Protein AF-A0A0V8SBS1-F1 (afdb_monomer)

Solvent-accessible surface area (backbone atoms only — not comparable to full-atom values): 10154 Å² total; per-residue (Å²): 137,90,84,82,87,83,90,79,90,73,89,77,76,83,77,74,80,78,79,75,78,77,79,71,81,76,73,74,79,72,76,68,67,40,78,72,64,82,72,76,63,59,92,88,52,49,71,39,35,42,51,48,38,52,44,48,48,69,44,42,64,61,47,49,54,50,14,52,51,29,54,75,53,73,72,48,82,51,66,68,55,35,53,49,51,39,52,52,46,52,53,44,50,55,49,57,73,70,51,73,55,50,87,82,28,34,67,33,44,55,48,27,53,52,26,49,52,53,35,39,52,51,42,48,51,31,58,78,32,88,66,40,56,80,75,35,50,73,57,52,52,49,36,50,50,45,30,55,52,27,47,51,47,28,31,53,5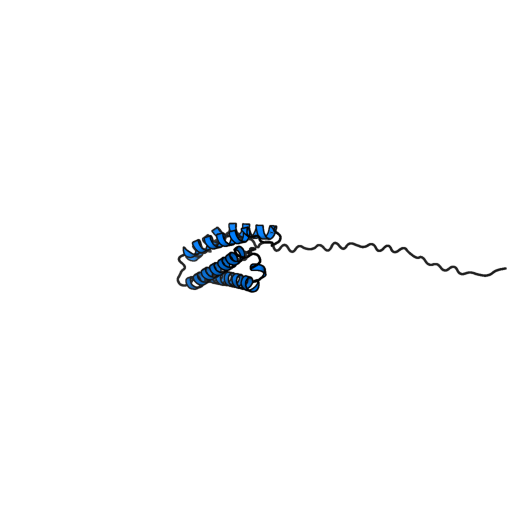5,45,75,43,78,85,81,73,56,54,72,59,74,133

Structure (mmCIF, N/CA/C/O backbone):
data_AF-A0A0V8SBS1-F1
#
_entry.id   AF-A0A0V8SBS1-F1
#
loop_
_atom_site.group_PDB
_atom_site.id
_atom_site.type_symbol
_atom_site.label_atom_id
_atom_site.label_alt_id
_atom_site.label_comp_id
_atom_site.label_asym_id
_atom_site.label_entity_id
_atom_site.label_seq_id
_atom_site.pdbx_PDB_ins_code
_atom_site.Cartn_x
_atom_site.Cartn_y
_atom_site.Cartn_z
_atom_site.occupancy
_atom_site.B_iso_or_equiv
_atom_site.auth_seq_id
_atom_site.auth_comp_id
_atom_site.auth_asym_id
_atom_site.auth_atom_id
_atom_site.pdbx_PDB_model_num
ATOM 1 N N . MET A 1 1 ? 100.471 -29.210 -13.373 1.00 37.72 1 MET A N 1
ATOM 2 C CA . MET A 1 1 ? 100.630 -27.954 -12.610 1.00 37.72 1 MET A CA 1
ATOM 3 C C . MET A 1 1 ? 99.268 -27.539 -12.096 1.00 37.72 1 MET A C 1
ATOM 5 O O . MET A 1 1 ? 98.301 -27.616 -12.837 1.00 37.72 1 MET A O 1
ATOM 9 N N . ILE A 1 2 ? 99.216 -27.239 -10.805 1.00 37.72 2 ILE A N 1
ATOM 10 C CA . ILE A 1 2 ? 98.030 -27.064 -9.963 1.00 37.72 2 ILE A CA 1
ATOM 11 C C . ILE A 1 2 ? 97.522 -25.618 -10.070 1.00 37.72 2 ILE A C 1
ATOM 13 O O . ILE A 1 2 ? 98.336 -24.706 -9.976 1.00 37.72 2 ILE A O 1
ATOM 17 N N . ALA A 1 3 ? 96.204 -25.426 -10.189 1.00 35.72 3 ALA A N 1
ATOM 18 C CA . ALA A 1 3 ? 95.463 -24.249 -9.705 1.00 35.72 3 ALA A CA 1
ATOM 19 C C . ALA A 1 3 ? 93.958 -24.606 -9.702 1.00 35.72 3 ALA A C 1
ATOM 21 O O . ALA A 1 3 ? 93.386 -24.841 -10.758 1.00 35.72 3 ALA A O 1
ATOM 22 N N . LEU A 1 4 ? 93.378 -25.021 -8.573 1.00 31.11 4 LEU A N 1
ATOM 23 C CA . LEU A 1 4 ? 92.813 -24.225 -7.468 1.00 31.11 4 LEU A CA 1
ATOM 24 C C . LEU A 1 4 ? 91.327 -23.853 -7.694 1.00 31.11 4 LEU A C 1
ATOM 26 O O . LEU A 1 4 ? 91.007 -22.913 -8.405 1.00 31.11 4 LEU A O 1
ATOM 30 N N . VAL A 1 5 ? 90.466 -24.666 -7.061 1.00 37.88 5 VAL A N 1
ATOM 31 C CA . VAL A 1 5 ? 89.279 -24.348 -6.234 1.00 37.88 5 VAL A CA 1
ATOM 32 C C . VAL A 1 5 ? 88.484 -23.077 -6.563 1.00 37.88 5 VAL A C 1
ATOM 34 O O . VAL A 1 5 ? 89.014 -21.997 -6.368 1.00 37.88 5 VAL A O 1
ATOM 37 N N . VAL A 1 6 ? 87.176 -23.222 -6.838 1.00 35.47 6 VAL A N 1
ATOM 38 C CA . VAL A 1 6 ? 86.075 -22.708 -5.984 1.00 35.47 6 VAL A CA 1
ATOM 39 C C . VAL A 1 6 ? 84.823 -23.566 -6.217 1.00 35.47 6 VAL A C 1
ATOM 41 O O . VAL A 1 6 ? 84.212 -23.535 -7.280 1.00 35.47 6 VAL A O 1
ATOM 44 N N . VAL A 1 7 ? 84.439 -24.328 -5.191 1.00 41.72 7 VAL A N 1
ATOM 45 C CA . VAL A 1 7 ? 83.089 -24.876 -5.026 1.00 41.72 7 VAL A CA 1
ATOM 46 C C . VAL A 1 7 ? 82.241 -23.751 -4.443 1.00 41.72 7 VAL A C 1
ATOM 48 O O . VAL A 1 7 ? 82.504 -23.315 -3.324 1.00 41.72 7 VAL A O 1
ATOM 51 N N . LEU A 1 8 ? 81.243 -23.274 -5.189 1.00 39.38 8 LEU A N 1
ATOM 52 C CA . LEU A 1 8 ? 80.179 -22.441 -4.636 1.00 39.38 8 LEU A CA 1
ATOM 53 C C . LEU A 1 8 ? 78.847 -23.167 -4.810 1.00 39.38 8 LEU A C 1
ATOM 55 O O . LEU A 1 8 ? 78.300 -23.282 -5.905 1.00 39.38 8 LEU A O 1
ATOM 59 N N . SER A 1 9 ? 78.363 -23.688 -3.692 1.00 45.28 9 SER A N 1
ATOM 60 C CA . SER A 1 9 ? 77.034 -24.245 -3.517 1.00 45.28 9 SER A CA 1
ATOM 61 C C . SER A 1 9 ? 75.990 -23.150 -3.714 1.00 45.28 9 SER A C 1
ATOM 63 O O . SER A 1 9 ? 75.941 -22.204 -2.931 1.00 45.28 9 SER A O 1
ATOM 65 N N . VAL A 1 10 ? 75.109 -23.302 -4.700 1.00 42.62 10 VAL A N 1
ATOM 66 C CA . VAL A 1 10 ? 73.817 -22.610 -4.699 1.00 42.62 10 VAL A CA 1
ATOM 67 C C . VAL A 1 10 ? 72.737 -23.658 -4.918 1.00 42.62 10 VAL A C 1
ATOM 69 O O . VAL A 1 10 ? 72.428 -24.052 -6.040 1.00 42.62 10 VAL A O 1
ATOM 72 N N . LEU A 1 11 ? 72.189 -24.136 -3.798 1.00 45.91 11 LEU A N 1
ATOM 73 C CA . LEU A 1 11 ? 70.871 -24.757 -3.743 1.00 45.91 11 LEU A CA 1
ATOM 74 C C . LEU A 1 11 ? 69.849 -23.714 -4.225 1.00 45.91 11 LEU A C 1
ATOM 76 O O . LEU A 1 11 ? 69.362 -22.897 -3.449 1.00 45.91 11 LEU A O 1
ATOM 80 N N . GLY A 1 12 ? 69.545 -23.723 -5.518 1.00 39.56 12 GLY A N 1
ATOM 81 C CA . GLY A 1 12 ? 68.409 -23.007 -6.088 1.00 39.56 12 GLY A CA 1
ATOM 82 C C . GLY A 1 12 ? 67.173 -23.891 -6.012 1.00 39.56 12 GLY A C 1
ATOM 83 O O . GLY A 1 12 ? 66.823 -24.548 -6.988 1.00 39.56 12 GLY A O 1
ATOM 84 N N . ALA A 1 13 ? 66.551 -23.961 -4.834 1.00 47.62 13 ALA A N 1
ATOM 85 C CA . ALA A 1 13 ? 65.261 -24.612 -4.661 1.00 47.62 13 ALA A CA 1
ATOM 86 C C . ALA A 1 13 ? 64.226 -23.935 -5.577 1.00 47.62 13 ALA A C 1
ATOM 88 O O . ALA A 1 13 ? 63.947 -22.744 -5.444 1.00 47.62 13 ALA A O 1
ATOM 89 N N . LEU A 1 14 ? 63.670 -24.706 -6.513 1.00 44.53 14 LEU A N 1
ATOM 90 C CA . LEU A 1 14 ? 62.501 -24.348 -7.311 1.00 44.53 14 LEU A CA 1
ATOM 91 C C . LEU A 1 14 ? 61.304 -24.156 -6.369 1.00 44.53 14 LEU A C 1
ATOM 93 O O . LEU A 1 14 ? 60.566 -25.095 -6.079 1.00 44.53 14 LEU A O 1
ATOM 97 N N . ALA A 1 15 ? 61.126 -22.940 -5.859 1.00 46.47 15 ALA A N 1
ATOM 98 C CA . ALA A 1 15 ? 59.914 -22.539 -5.164 1.00 46.47 15 ALA A CA 1
ATOM 99 C C . ALA A 1 15 ? 58.814 -22.324 -6.212 1.00 46.47 15 ALA A C 1
ATOM 101 O O . ALA A 1 15 ? 58.676 -21.247 -6.787 1.00 46.47 15 ALA A O 1
ATOM 102 N N . VAL A 1 16 ? 58.059 -23.384 -6.495 1.00 49.47 16 VAL A N 1
ATOM 103 C CA . VAL A 1 16 ? 56.781 -23.298 -7.206 1.00 49.47 16 VAL A CA 1
ATOM 104 C C . VAL A 1 16 ? 55.829 -22.495 -6.312 1.00 49.47 16 VAL A C 1
ATOM 106 O O . VAL A 1 16 ? 55.559 -22.941 -5.194 1.00 49.47 16 VAL A O 1
ATOM 109 N N . PRO A 1 17 ? 55.314 -21.326 -6.733 1.00 41.91 17 PRO A N 1
ATOM 110 C CA . PRO A 1 17 ? 54.275 -20.660 -5.970 1.00 41.91 17 PRO A CA 1
ATOM 111 C C . PRO A 1 17 ? 53.003 -21.504 -6.082 1.00 41.91 17 PRO A C 1
ATOM 113 O O . PRO A 1 17 ? 52.333 -21.529 -7.113 1.00 41.91 17 PRO A O 1
ATOM 116 N N . VAL A 1 18 ? 52.685 -22.231 -5.011 1.00 47.28 18 VAL A N 1
ATOM 117 C CA . VAL A 1 18 ? 51.357 -22.803 -4.801 1.00 47.28 18 VAL A CA 1
ATOM 118 C C . VAL A 1 18 ? 50.412 -21.617 -4.657 1.00 47.28 18 VAL A C 1
ATOM 120 O O . VAL A 1 18 ? 50.358 -20.973 -3.610 1.00 47.28 18 VAL A O 1
ATOM 123 N N . VAL A 1 19 ? 49.698 -21.290 -5.733 1.00 45.44 19 VAL A N 1
ATOM 124 C CA . VAL A 1 19 ? 48.565 -20.369 -5.683 1.00 45.44 19 VAL A CA 1
ATOM 125 C C . VAL A 1 19 ? 47.477 -21.085 -4.890 1.00 45.44 19 VAL A C 1
ATOM 127 O O . VAL A 1 19 ? 46.674 -21.837 -5.439 1.00 45.44 19 VAL A O 1
ATOM 130 N N . LEU A 1 20 ? 47.491 -20.908 -3.568 1.00 45.12 20 LEU A N 1
ATOM 131 C CA . LEU A 1 20 ? 46.334 -21.199 -2.737 1.00 45.12 20 LEU A CA 1
ATOM 132 C C . LEU A 1 20 ? 45.225 -20.261 -3.211 1.00 45.12 20 LEU A C 1
ATOM 134 O O . LEU A 1 20 ? 45.202 -19.079 -2.872 1.00 45.12 20 LEU A O 1
ATOM 138 N N . ALA A 1 21 ? 44.325 -20.792 -4.035 1.00 44.00 21 ALA A N 1
ATOM 139 C CA . ALA A 1 21 ? 43.029 -20.190 -4.267 1.00 44.00 21 ALA A CA 1
ATOM 140 C C . ALA A 1 21 ? 42.314 -20.161 -2.913 1.00 44.00 21 ALA A C 1
ATOM 142 O O . ALA A 1 21 ? 41.729 -21.149 -2.472 1.00 44.00 21 ALA A O 1
ATOM 143 N N . VAL A 1 22 ? 42.431 -19.035 -2.212 1.00 44.84 22 VAL A N 1
ATOM 144 C CA . VAL A 1 22 ? 41.593 -18.738 -1.058 1.00 44.84 22 VAL A CA 1
ATOM 145 C C . VAL A 1 22 ? 40.192 -18.557 -1.623 1.00 44.84 22 VAL A C 1
ATOM 147 O O . VAL A 1 22 ? 39.837 -17.492 -2.121 1.00 44.84 22 VAL A O 1
ATOM 150 N N . ALA A 1 23 ? 39.415 -19.637 -1.612 1.00 42.72 23 ALA A N 1
ATOM 151 C CA . ALA A 1 23 ? 37.979 -19.568 -1.785 1.00 42.72 23 ALA A CA 1
ATOM 152 C C . ALA A 1 23 ? 37.438 -18.802 -0.576 1.00 42.72 23 ALA A C 1
ATOM 154 O O . ALA A 1 23 ? 37.201 -19.375 0.486 1.00 42.72 23 ALA A O 1
ATOM 155 N N . ILE A 1 24 ? 37.331 -17.482 -0.711 1.00 44.34 24 ILE A N 1
ATOM 156 C CA . ILE A 1 24 ? 36.589 -16.663 0.238 1.00 44.34 24 ILE A CA 1
ATOM 157 C C . ILE A 1 24 ? 35.140 -17.141 0.111 1.00 44.34 24 ILE A C 1
ATOM 159 O O . ILE A 1 24 ? 34.582 -17.033 -0.986 1.00 44.34 24 ILE A O 1
ATOM 163 N N . PRO A 1 25 ? 34.520 -17.699 1.166 1.00 43.72 25 PRO A N 1
ATOM 164 C CA . PRO A 1 25 ? 33.090 -17.916 1.138 1.00 43.72 25 PRO A CA 1
ATOM 165 C C . PRO A 1 25 ? 32.458 -16.534 1.010 1.00 43.72 25 PRO A C 1
ATOM 167 O O . PRO A 1 25 ? 32.462 -15.739 1.949 1.00 43.72 25 PRO A O 1
ATOM 170 N N . VAL A 1 26 ? 31.953 -16.226 -0.183 1.00 44.44 26 VAL A N 1
ATOM 171 C CA . VAL A 1 26 ? 30.972 -15.164 -0.341 1.00 44.44 26 VAL A CA 1
ATOM 172 C C . VAL 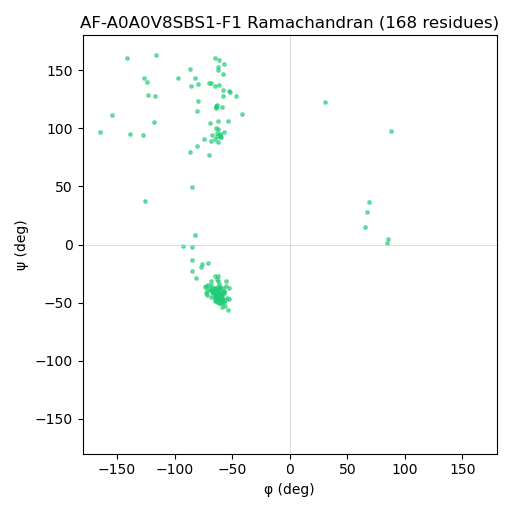A 1 26 ? 29.774 -15.651 0.454 1.00 44.44 26 VAL A C 1
ATOM 174 O O . VAL A 1 26 ? 28.995 -16.482 -0.010 1.00 44.44 26 VAL A O 1
ATOM 177 N N . VAL A 1 27 ? 29.673 -15.195 1.701 1.00 44.12 27 VAL A N 1
ATOM 178 C CA . VAL A 1 27 ? 28.415 -15.232 2.429 1.00 44.12 27 VAL A CA 1
ATOM 179 C C . VAL A 1 27 ? 27.504 -14.317 1.628 1.00 44.12 27 VAL A C 1
ATOM 181 O O . VAL A 1 27 ? 27.542 -13.096 1.770 1.00 44.12 27 VAL A O 1
ATOM 184 N N . LEU A 1 28 ? 26.747 -14.914 0.707 1.00 41.50 28 LEU A N 1
ATOM 185 C CA . LEU A 1 28 ? 25.532 -14.315 0.192 1.00 41.50 28 LEU A CA 1
ATOM 186 C C . LEU A 1 28 ? 24.686 -14.088 1.434 1.00 41.50 28 LEU A C 1
ATOM 188 O O . LEU A 1 28 ? 24.095 -15.023 1.974 1.00 41.50 28 LEU A O 1
ATOM 192 N N . ASN A 1 29 ? 24.733 -12.866 1.953 1.00 36.69 29 ASN A N 1
ATOM 193 C CA . ASN A 1 29 ? 23.861 -12.432 3.020 1.00 36.69 29 ASN A CA 1
ATOM 194 C C . ASN A 1 29 ? 22.475 -12.333 2.381 1.00 36.69 29 ASN A C 1
ATOM 196 O O . ASN A 1 29 ? 22.052 -11.260 1.963 1.00 36.69 29 ASN A O 1
ATOM 200 N N . GLN A 1 30 ? 21.839 -13.492 2.190 1.00 41.50 30 GLN A N 1
ATOM 201 C CA . GLN A 1 30 ? 20.444 -13.610 1.815 1.00 41.50 30 GLN A CA 1
ATOM 202 C C . GLN A 1 30 ? 19.680 -12.944 2.947 1.00 41.50 30 GLN A C 1
ATOM 204 O O . GLN A 1 30 ? 19.457 -13.538 4.004 1.00 41.50 30 GLN A O 1
ATOM 209 N N . THR A 1 31 ? 19.349 -11.671 2.769 1.00 39.97 31 THR A N 1
ATOM 210 C CA . THR A 1 31 ? 18.298 -11.034 3.544 1.00 39.97 31 THR A CA 1
ATOM 211 C C . THR A 1 31 ? 17.039 -11.818 3.228 1.00 39.97 31 THR A C 1
ATOM 213 O O . THR A 1 31 ? 16.397 -11.555 2.219 1.00 39.97 31 THR A O 1
ATOM 216 N N . ARG A 1 32 ? 16.740 -12.837 4.045 1.00 43.06 32 ARG A N 1
ATOM 217 C CA . ARG A 1 32 ? 15.427 -13.478 4.048 1.00 43.06 32 ARG A CA 1
ATOM 218 C C . ARG A 1 32 ? 14.396 -12.360 4.065 1.00 43.06 32 ARG A C 1
ATOM 220 O O . ARG A 1 32 ? 14.469 -11.491 4.936 1.00 43.06 32 ARG A O 1
ATOM 227 N N . THR A 1 33 ? 13.458 -12.414 3.135 1.00 48.12 33 THR A N 1
ATOM 228 C CA . THR A 1 33 ? 12.140 -11.797 3.257 1.00 48.12 33 THR A CA 1
ATOM 229 C C . THR A 1 33 ? 11.660 -12.047 4.691 1.00 48.12 33 THR A C 1
ATOM 231 O O . THR A 1 33 ? 11.520 -13.196 5.116 1.00 48.12 33 THR A O 1
ATOM 234 N N . GLU A 1 34 ? 11.561 -10.983 5.496 1.00 60.34 34 GLU A N 1
ATOM 235 C CA . GLU A 1 34 ? 11.055 -11.079 6.869 1.00 60.34 34 GLU A CA 1
ATOM 236 C C . GLU A 1 34 ? 9.637 -11.663 6.799 1.00 60.34 34 GLU A C 1
ATOM 238 O O . GLU A 1 34 ? 8.854 -11.249 5.947 1.00 60.34 34 GLU A O 1
ATOM 243 N N . ASP A 1 35 ? 9.335 -12.653 7.645 1.00 67.62 35 ASP A N 1
ATOM 244 C CA . ASP A 1 35 ? 8.127 -13.482 7.551 1.00 67.62 35 ASP A CA 1
ATOM 245 C C . ASP A 1 35 ? 6.850 -12.622 7.504 1.00 67.62 35 ASP A C 1
ATOM 247 O O . ASP A 1 35 ? 6.430 -12.033 8.502 1.00 67.62 35 ASP A O 1
ATOM 251 N N . CYS A 1 36 ? 6.242 -12.533 6.320 1.00 86.81 36 CYS A N 1
ATOM 252 C CA . CYS A 1 36 ? 4.986 -11.827 6.070 1.00 86.81 36 CYS A CA 1
ATOM 253 C C . CYS A 1 36 ? 3.789 -12.730 6.391 1.00 86.81 36 CYS A C 1
ATOM 255 O O . CYS A 1 36 ? 2.879 -12.909 5.576 1.00 86.81 36 CYS A O 1
ATOM 257 N N . SER A 1 37 ? 3.824 -13.337 7.575 1.00 85.44 37 SER A N 1
ATOM 258 C CA . SER A 1 37 ? 2.757 -14.190 8.081 1.00 85.44 37 SER A CA 1
ATOM 259 C C . SER A 1 37 ? 1.452 -13.401 8.259 1.00 85.44 37 SER A C 1
ATOM 261 O O . SER A 1 37 ? 1.497 -12.200 8.539 1.00 85.44 37 SER A O 1
ATOM 263 N N . PRO A 1 38 ? 0.282 -14.057 8.124 1.00 88.56 38 PRO A N 1
ATOM 264 C CA . PRO A 1 38 ? -1.002 -13.423 8.397 1.00 88.56 38 PRO A CA 1
ATOM 265 C C . PRO A 1 38 ? -1.031 -12.779 9.787 1.00 88.56 38 PRO A C 1
ATOM 267 O O . PRO A 1 38 ? -0.662 -13.401 10.785 1.00 88.56 38 PRO A O 1
ATOM 270 N N . GLU A 1 39 ? -1.487 -11.534 9.846 1.00 91.56 39 GLU A N 1
ATOM 271 C CA . GLU A 1 39 ? -1.599 -10.769 11.082 1.00 91.56 39 GLU A CA 1
ATOM 272 C C . GLU A 1 39 ? -2.945 -11.051 11.766 1.00 91.56 39 GLU A C 1
ATOM 274 O O . GLU A 1 39 ? -3.949 -11.335 11.114 1.00 91.56 39 GLU A O 1
ATOM 279 N N . VAL A 1 40 ? -2.995 -10.945 13.093 1.00 92.50 40 VAL A N 1
ATOM 280 C CA . VAL A 1 40 ? -4.247 -11.024 13.858 1.00 92.50 40 VAL A CA 1
ATOM 281 C C . VAL A 1 40 ? -4.382 -9.747 14.670 1.00 92.50 40 VAL A C 1
ATOM 283 O O . VAL A 1 40 ? -3.451 -9.364 15.378 1.00 92.50 40 VAL A O 1
ATOM 286 N N . ALA A 1 41 ? -5.533 -9.080 14.568 1.00 92.25 41 ALA A N 1
ATOM 287 C CA . ALA A 1 41 ? -5.802 -7.895 15.371 1.00 92.25 41 ALA A CA 1
ATOM 288 C C . ALA A 1 41 ? -5.778 -8.261 16.872 1.00 92.25 41 ALA A C 1
ATOM 290 O O . ALA A 1 41 ? -6.323 -9.304 17.253 1.00 92.25 41 ALA A O 1
ATOM 291 N N . PRO A 1 42 ? -5.157 -7.439 17.737 1.00 92.06 42 PRO A N 1
ATOM 292 C CA . PRO A 1 42 ? -5.050 -7.746 19.157 1.00 92.06 42 PRO A CA 1
ATOM 293 C C . PRO A 1 42 ? -6.433 -7.820 19.817 1.00 92.06 42 PRO A C 1
ATOM 295 O O . PRO A 1 42 ? -7.395 -7.181 19.387 1.00 92.06 42 PRO A O 1
ATOM 298 N N . ALA A 1 43 ? -6.542 -8.597 20.896 1.00 92.69 43 ALA A N 1
ATOM 299 C CA . ALA A 1 43 ? -7.788 -8.695 21.647 1.00 92.69 43 ALA A CA 1
ATOM 300 C C . ALA A 1 43 ? -8.225 -7.307 22.150 1.00 92.69 43 ALA A C 1
ATOM 302 O O . ALA A 1 43 ? -7.448 -6.596 22.784 1.00 92.69 43 ALA A O 1
ATOM 303 N N . GLY A 1 44 ? -9.476 -6.931 21.871 1.00 92.88 44 GLY A N 1
ATOM 304 C CA . GLY A 1 44 ? -10.007 -5.607 22.207 1.00 92.88 44 GLY A CA 1
ATOM 305 C C . GLY A 1 44 ? -9.714 -4.512 21.175 1.00 92.88 44 GLY A C 1
ATOM 306 O O . GLY A 1 44 ? -10.077 -3.363 21.422 1.00 92.88 4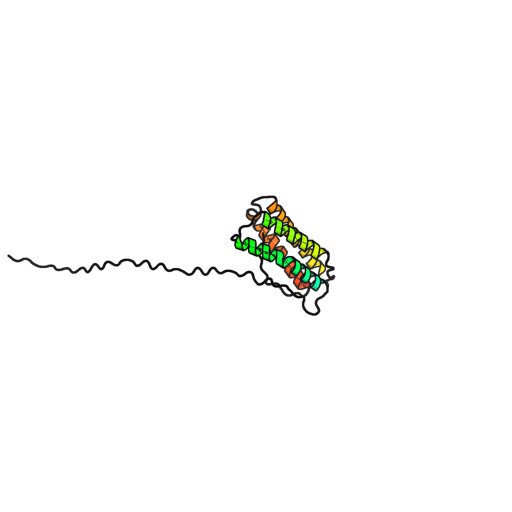4 GLY A O 1
ATOM 307 N N . ALA A 1 45 ? -9.103 -4.840 20.030 1.00 96.19 45 ALA A N 1
ATOM 308 C CA . ALA A 1 45 ? -8.980 -3.917 18.906 1.00 96.19 45 ALA A CA 1
ATOM 309 C C . ALA A 1 45 ? -10.354 -3.422 18.421 1.00 96.19 45 ALA A C 1
ATOM 311 O O . ALA A 1 45 ? -11.350 -4.152 18.452 1.00 96.19 45 ALA A O 1
ATOM 312 N N . GLY A 1 46 ? -10.392 -2.173 17.952 1.00 97.31 46 GLY A N 1
ATOM 313 C CA . GLY A 1 46 ? -11.582 -1.589 17.339 1.00 97.31 46 GLY A CA 1
ATOM 314 C C . GLY A 1 46 ? -11.971 -2.287 16.026 1.00 97.31 46 GLY A C 1
ATOM 315 O O . GLY A 1 46 ? -11.138 -2.949 15.401 1.00 97.31 46 GLY A O 1
ATOM 316 N N . PRO A 1 47 ? -13.228 -2.137 15.573 1.00 98.06 47 PRO A N 1
ATOM 317 C CA . PRO A 1 47 ? -13.694 -2.750 14.328 1.00 98.06 47 PRO A CA 1
ATOM 318 C C . PRO A 1 47 ? -12.937 -2.249 13.085 1.00 98.06 47 PRO A C 1
ATOM 320 O O . PRO A 1 47 ? -12.741 -3.016 12.146 1.00 98.06 47 PRO A O 1
ATOM 323 N N . ASP A 1 48 ? -12.467 -0.999 13.085 1.00 98.25 48 ASP A N 1
ATOM 324 C CA . ASP A 1 48 ? -11.637 -0.426 12.020 1.00 98.25 48 ASP A CA 1
ATOM 325 C C . ASP A 1 48 ? -10.237 -1.054 11.970 1.00 98.25 48 ASP A C 1
ATOM 327 O O . ASP A 1 48 ? -9.730 -1.347 10.887 1.00 98.25 48 ASP A O 1
ATOM 331 N N . ALA A 1 49 ? -9.639 -1.338 13.128 1.00 98.44 49 ALA A N 1
ATOM 332 C CA . ALA A 1 49 ? -8.367 -2.050 13.219 1.00 98.44 49 ALA A CA 1
ATOM 333 C C . ALA A 1 49 ? -8.482 -3.497 12.713 1.00 98.44 49 ALA A C 1
ATOM 335 O O . ALA A 1 49 ? -7.625 -3.947 11.951 1.00 98.44 49 ALA A O 1
ATOM 336 N N . VAL A 1 50 ? -9.559 -4.206 13.076 1.00 98.44 50 VAL A N 1
ATOM 337 C CA . VAL A 1 50 ? -9.849 -5.559 12.565 1.00 98.44 50 VAL A CA 1
ATOM 338 C C . VAL A 1 50 ? -10.020 -5.535 11.046 1.00 98.44 50 VAL A C 1
ATOM 340 O O . VAL A 1 50 ? -9.347 -6.284 10.343 1.00 98.44 50 VAL A O 1
ATOM 343 N N . ALA A 1 51 ? -10.850 -4.628 10.526 1.00 98.56 51 ALA A N 1
ATOM 344 C CA . ALA A 1 51 ? -11.089 -4.516 9.090 1.00 98.56 51 ALA A CA 1
ATOM 345 C C . ALA A 1 51 ? -9.813 -4.157 8.308 1.00 98.56 51 ALA A C 1
ATOM 347 O O . ALA A 1 51 ? -9.590 -4.674 7.211 1.00 98.56 51 ALA A O 1
ATOM 348 N N . TYR A 1 52 ? -8.951 -3.309 8.879 1.00 98.44 52 TYR A N 1
ATOM 349 C CA . TYR A 1 52 ? -7.650 -2.986 8.299 1.00 98.44 52 TYR A CA 1
ATOM 350 C C . TYR A 1 52 ? -6.723 -4.206 8.252 1.00 98.44 52 TYR A C 1
ATOM 352 O O . TYR A 1 52 ? -6.134 -4.473 7.204 1.00 98.44 52 TYR A O 1
ATOM 360 N N . VAL A 1 53 ? -6.617 -4.971 9.344 1.00 97.81 53 VAL A N 1
ATOM 361 C CA . VAL A 1 53 ? -5.823 -6.213 9.376 1.00 97.81 53 VAL A CA 1
ATOM 362 C C . VAL A 1 53 ? -6.341 -7.217 8.345 1.00 97.81 53 VAL A C 1
ATOM 364 O O . VAL A 1 53 ? -5.547 -7.791 7.601 1.00 97.81 53 VAL A O 1
ATOM 367 N N . ASP A 1 54 ? -7.658 -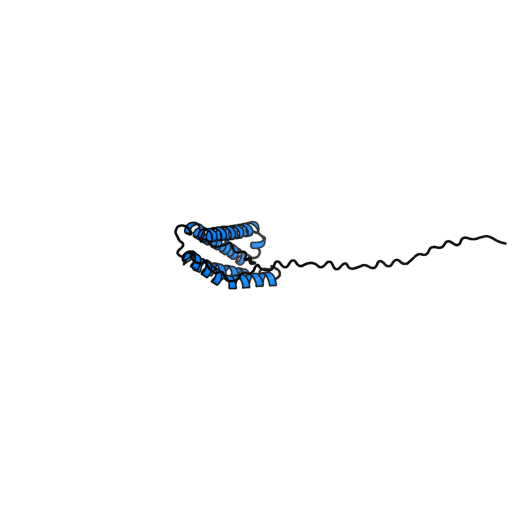7.371 8.217 1.00 98.12 54 ASP A N 1
ATOM 368 C CA . ASP A 1 54 ? -8.253 -8.253 7.211 1.00 98.12 54 ASP A CA 1
ATOM 369 C C . ASP A 1 54 ? -7.929 -7.802 5.778 1.00 98.12 54 ASP A C 1
ATOM 371 O O . ASP A 1 54 ? -7.606 -8.633 4.927 1.00 98.12 54 ASP A O 1
ATOM 375 N N . ALA A 1 55 ? -7.967 -6.494 5.498 1.00 98.31 55 ALA A N 1
ATOM 376 C CA . ALA A 1 55 ? -7.570 -5.941 4.201 1.00 98.31 55 ALA A CA 1
ATOM 377 C C . ALA A 1 55 ? -6.081 -6.179 3.901 1.00 98.31 55 ALA A C 1
ATOM 379 O O . ALA A 1 55 ? -5.722 -6.571 2.786 1.00 98.31 55 ALA A O 1
ATOM 380 N N . VAL A 1 56 ? -5.205 -5.994 4.897 1.00 96.88 56 VAL A N 1
ATOM 381 C CA . VAL A 1 56 ? -3.775 -6.313 4.778 1.00 96.88 56 VAL A CA 1
ATOM 382 C C . VAL A 1 56 ? -3.609 -7.792 4.441 1.00 96.88 56 VAL A C 1
ATOM 384 O O . VAL A 1 56 ? -3.040 -8.100 3.394 1.00 96.88 56 VAL A O 1
ATOM 387 N N . ASN A 1 57 ? -4.196 -8.687 5.238 1.00 96.62 57 ASN A N 1
ATOM 388 C CA . ASN A 1 57 ? -4.118 -10.138 5.060 1.00 96.62 57 ASN A CA 1
ATOM 389 C C . ASN A 1 57 ? -4.637 -10.618 3.702 1.00 96.62 57 ASN A C 1
ATOM 391 O O . ASN A 1 57 ? -4.044 -11.523 3.119 1.00 96.62 57 ASN A O 1
ATOM 395 N N . ARG A 1 58 ? -5.707 -10.017 3.164 1.00 97.44 58 ARG A N 1
ATOM 396 C CA . ARG A 1 58 ? -6.190 -10.334 1.808 1.00 97.44 58 ARG A CA 1
ATOM 397 C C . ARG A 1 58 ? -5.185 -9.941 0.728 1.00 97.44 58 ARG A C 1
ATOM 399 O O . ARG A 1 58 ? -5.037 -10.663 -0.254 1.00 97.44 58 ARG A O 1
ATOM 406 N N . SER A 1 59 ? -4.488 -8.818 0.903 1.00 96.44 59 SER A N 1
ATOM 407 C CA . SER A 1 59 ? -3.514 -8.328 -0.079 1.00 96.44 59 SER A CA 1
ATOM 408 C C . SER A 1 59 ? -2.143 -9.013 0.021 1.00 96.44 59 SER A C 1
ATOM 410 O O . SER A 1 59 ? -1.446 -9.137 -0.990 1.00 96.44 59 SER A O 1
ATOM 412 N N . THR A 1 60 ? -1.748 -9.471 1.214 1.00 95.81 60 THR A N 1
ATOM 413 C CA . THR A 1 60 ? -0.399 -9.984 1.499 1.00 95.81 60 THR A CA 1
ATOM 414 C C . THR A 1 60 ? 0.029 -11.134 0.583 1.00 95.81 60 THR A C 1
ATOM 416 O O . THR A 1 60 ? 1.109 -11.010 0.009 1.00 95.81 60 THR A O 1
ATOM 419 N N . PRO A 1 61 ? -0.768 -12.196 0.338 1.00 96.06 61 PRO A N 1
ATOM 420 C CA . PRO A 1 61 ? -0.342 -13.305 -0.519 1.00 96.06 61 PRO A CA 1
ATOM 421 C C . PRO A 1 61 ? 0.063 -12.867 -1.930 1.00 96.06 61 PRO A C 1
ATOM 423 O O . PRO A 1 61 ? 1.080 -13.316 -2.451 1.00 96.06 61 PRO A O 1
ATOM 426 N N . GLY A 1 62 ? -0.694 -11.944 -2.533 1.00 97.00 62 GLY A N 1
ATOM 427 C CA . GLY A 1 62 ? -0.369 -11.409 -3.856 1.00 97.00 62 GLY A CA 1
ATOM 428 C C . GLY A 1 62 ? 0.904 -10.562 -3.850 1.00 97.00 62 GLY A C 1
ATOM 429 O O . GLY A 1 62 ? 1.710 -10.649 -4.774 1.00 97.00 62 GLY A O 1
ATOM 430 N N . ARG A 1 63 ? 1.126 -9.779 -2.787 1.00 96.38 63 ARG A N 1
ATOM 431 C CA . ARG A 1 63 ? 2.342 -8.965 -2.632 1.00 96.38 63 ARG A CA 1
ATOM 432 C C . ARG A 1 63 ? 3.583 -9.819 -2.365 1.00 96.38 63 ARG A C 1
ATOM 434 O O . ARG A 1 63 ? 4.638 -9.504 -2.902 1.00 96.38 63 ARG A O 1
ATOM 441 N N . VAL A 1 64 ? 3.454 -10.888 -1.578 1.00 96.25 64 VAL A N 1
ATOM 442 C CA . VAL A 1 64 ? 4.518 -11.882 -1.358 1.00 96.25 64 VAL A CA 1
ATOM 443 C C . VAL A 1 64 ? 4.874 -12.554 -2.681 1.00 96.25 64 VAL A C 1
ATOM 445 O O . VAL A 1 64 ? 6.028 -12.510 -3.082 1.00 96.25 64 VAL A O 1
ATOM 448 N N . ALA A 1 65 ? 3.884 -13.055 -3.426 1.00 96.56 65 ALA A N 1
ATOM 449 C CA . ALA A 1 65 ? 4.128 -13.700 -4.716 1.00 96.56 65 ALA A CA 1
ATOM 450 C C . ALA A 1 65 ? 4.828 -12.773 -5.729 1.00 96.56 65 ALA A C 1
ATOM 452 O O . ALA A 1 65 ? 5.724 -13.210 -6.450 1.00 96.56 65 ALA A O 1
ATOM 453 N N . LEU A 1 66 ? 4.449 -11.490 -5.774 1.00 97.19 66 LEU A N 1
ATOM 454 C CA . LEU A 1 66 ? 5.135 -10.494 -6.600 1.00 97.19 66 LEU A CA 1
ATOM 455 C C . LEU A 1 66 ? 6.577 -10.255 -6.125 1.00 97.19 66 LEU A C 1
ATOM 457 O O . LEU A 1 66 ? 7.494 -10.230 -6.940 1.00 97.19 66 LEU A O 1
ATOM 461 N N . SER A 1 67 ? 6.778 -10.104 -4.815 1.00 96.44 67 SER A N 1
ATOM 462 C CA . SER A 1 67 ? 8.100 -9.906 -4.217 1.00 96.44 67 SER A CA 1
ATOM 463 C C . SER A 1 67 ? 9.051 -11.061 -4.528 1.00 96.44 67 SER A C 1
ATOM 465 O O . SER A 1 67 ? 10.189 -10.822 -4.936 1.00 96.44 67 SER A O 1
ATOM 467 N N . ASP A 1 68 ? 8.572 -12.295 -4.377 1.00 95.62 68 ASP A N 1
ATOM 468 C CA . ASP A 1 68 ? 9.330 -13.516 -4.655 1.00 95.62 68 ASP A CA 1
ATOM 469 C C . ASP A 1 68 ? 9.669 -13.625 -6.145 1.00 95.62 68 ASP A C 1
ATOM 471 O O . ASP A 1 68 ? 10.769 -14.039 -6.511 1.00 95.62 68 ASP A O 1
ATOM 475 N N . LYS A 1 69 ? 8.748 -13.212 -7.026 1.00 96.38 69 LYS A N 1
ATOM 476 C CA . LYS A 1 69 ? 8.989 -13.169 -8.473 1.00 96.38 69 LYS A CA 1
ATOM 477 C C . LYS A 1 69 ? 10.103 -12.180 -8.835 1.00 96.38 69 LYS A C 1
ATOM 479 O O . LYS A 1 69 ? 10.989 -12.538 -9.610 1.00 96.38 69 LYS A O 1
ATOM 484 N N . ILE A 1 70 ? 10.082 -10.975 -8.262 1.00 95.12 70 ILE A N 1
ATOM 485 C CA . ILE A 1 70 ? 11.127 -9.954 -8.460 1.00 95.12 70 ILE A CA 1
ATOM 486 C C . ILE A 1 70 ? 12.478 -10.463 -7.938 1.00 95.12 70 ILE A C 1
ATOM 488 O O . ILE A 1 70 ? 13.500 -10.334 -8.615 1.00 95.12 70 ILE A O 1
ATOM 492 N N . GLU A 1 71 ? 12.492 -11.090 -6.760 1.00 95.50 71 GLU A N 1
ATOM 493 C CA . GLU A 1 71 ? 13.708 -11.674 -6.185 1.00 95.50 71 GLU A CA 1
ATOM 494 C C . GLU A 1 71 ? 14.275 -12.789 -7.073 1.00 95.50 71 GLU A C 1
ATOM 496 O O . GLU A 1 71 ? 15.464 -12.783 -7.401 1.00 95.50 71 GLU A O 1
ATOM 501 N N . ALA A 1 72 ? 13.423 -13.708 -7.536 1.00 95.81 72 ALA A N 1
ATOM 502 C CA . ALA A 1 72 ? 13.808 -14.804 -8.423 1.00 95.81 72 ALA A CA 1
ATOM 503 C C . ALA A 1 72 ? 14.348 -14.316 -9.780 1.00 95.81 72 ALA A C 1
ATOM 505 O O . ALA A 1 72 ? 15.178 -14.992 -10.390 1.00 95.81 72 ALA A O 1
ATOM 506 N N . ALA A 1 73 ? 13.921 -13.135 -10.234 1.00 94.94 73 ALA A N 1
ATOM 507 C CA . ALA A 1 73 ? 14.444 -12.456 -11.418 1.00 94.94 73 ALA A CA 1
ATOM 508 C C . ALA A 1 73 ? 15.740 -11.659 -11.152 1.00 94.94 73 ALA A C 1
ATOM 510 O O . ALA A 1 73 ? 16.200 -10.912 -12.016 1.00 94.94 73 ALA A O 1
ATOM 511 N N . GLY A 1 74 ? 16.348 -11.784 -9.968 1.00 94.88 74 GLY A N 1
ATOM 512 C CA . GLY A 1 74 ? 17.568 -11.057 -9.612 1.00 94.88 74 GLY A CA 1
ATOM 513 C C . GLY A 1 74 ? 17.337 -9.556 -9.442 1.00 94.88 74 GLY A C 1
ATOM 51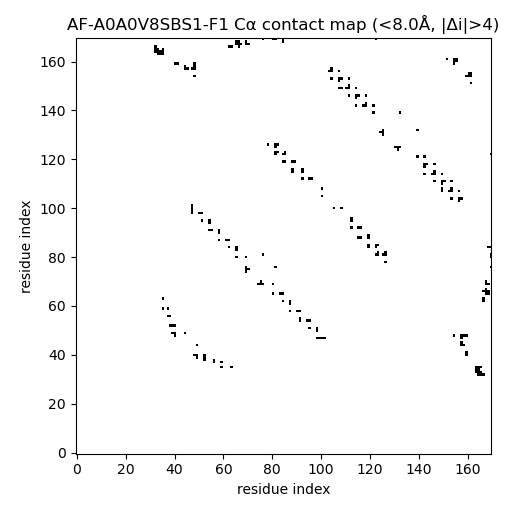4 O O . GLY A 1 74 ? 18.192 -8.762 -9.834 1.00 94.88 74 GLY A O 1
ATOM 515 N N . MET A 1 75 ? 16.182 -9.172 -8.886 1.00 92.19 75 MET A N 1
ATOM 516 C CA . MET A 1 75 ? 15.725 -7.783 -8.727 1.00 92.19 75 MET A CA 1
ATOM 517 C C . MET A 1 75 ? 15.454 -7.052 -10.048 1.00 92.19 75 MET A C 1
ATOM 519 O O . MET A 1 75 ? 15.335 -5.827 -10.073 1.00 92.19 75 MET A O 1
ATOM 523 N N . GLN A 1 76 ? 15.352 -7.789 -11.155 1.00 91.25 76 GLN A N 1
ATOM 524 C CA . GLN A 1 76 ? 14.860 -7.249 -12.416 1.00 91.25 76 GLN A CA 1
ATOM 525 C C . GLN A 1 76 ? 13.337 -7.248 -12.418 1.00 91.25 76 GLN A C 1
ATOM 527 O O . GLN A 1 76 ? 12.700 -8.165 -11.906 1.00 91.25 76 GLN A O 1
ATOM 532 N N . MET A 1 77 ? 12.765 -6.211 -13.019 1.00 90.56 77 MET A N 1
ATOM 533 C CA . MET A 1 77 ? 11.323 -6.012 -13.071 1.00 90.56 77 MET A CA 1
ATOM 534 C C . MET A 1 77 ? 10.871 -5.881 -14.510 1.00 90.56 77 MET A C 1
ATOM 536 O O . MET A 1 77 ? 11.522 -5.226 -15.330 1.00 90.56 77 MET A O 1
ATOM 540 N N . TYR A 1 78 ? 9.735 -6.493 -14.804 1.00 92.94 78 TYR A N 1
ATOM 541 C CA . TYR A 1 78 ? 9.130 -6.511 -16.124 1.00 92.94 78 TYR A CA 1
ATOM 542 C C . TYR A 1 78 ? 7.782 -5.787 -16.101 1.00 92.94 78 TYR A C 1
ATOM 544 O O . TYR A 1 78 ? 7.181 -5.565 -15.051 1.00 92.94 78 TYR A O 1
ATOM 552 N N . ALA A 1 79 ? 7.269 -5.421 -17.277 1.00 95.06 79 ALA A N 1
ATOM 553 C CA . ALA A 1 79 ? 6.002 -4.690 -17.390 1.00 95.06 79 ALA A CA 1
ATOM 554 C C . ALA A 1 79 ? 4.825 -5.414 -16.699 1.00 95.06 79 ALA A C 1
ATOM 556 O O . ALA A 1 79 ? 3.977 -4.784 -16.074 1.00 95.06 79 ALA A O 1
ATOM 557 N N . GLU A 1 80 ? 4.805 -6.744 -16.755 1.00 96.75 80 GLU A N 1
ATOM 558 C CA . GLU A 1 80 ? 3.828 -7.594 -16.065 1.00 96.75 80 GLU A CA 1
ATOM 559 C C . GLU A 1 80 ? 3.886 -7.492 -14.529 1.00 96.75 80 GLU A C 1
ATOM 561 O O . GLU A 1 80 ? 2.854 -7.619 -13.865 1.00 96.75 80 GLU A O 1
ATOM 566 N N . ASP A 1 81 ? 5.056 -7.207 -13.953 1.00 96.62 81 ASP A N 1
ATOM 567 C CA . ASP A 1 81 ? 5.223 -7.001 -12.509 1.00 96.62 81 ASP A CA 1
ATOM 568 C C . ASP A 1 81 ? 4.630 -5.654 -12.094 1.00 96.62 81 ASP A C 1
ATOM 570 O O . ASP A 1 81 ? 3.897 -5.574 -11.107 1.00 96.62 81 ASP A O 1
ATOM 574 N N . LEU A 1 82 ? 4.857 -4.613 -12.906 1.00 97.56 82 LEU A N 1
ATOM 575 C CA . LEU A 1 82 ? 4.250 -3.290 -12.720 1.00 97.56 82 LEU A CA 1
ATOM 576 C C . LEU A 1 82 ? 2.723 -3.369 -12.816 1.00 97.56 82 LEU A C 1
ATOM 578 O O . LEU A 1 82 ? 2.011 -2.826 -11.972 1.00 97.56 82 LEU A O 1
ATOM 582 N N . GLN A 1 83 ? 2.209 -4.089 -13.817 1.00 98.25 83 GLN A N 1
ATOM 583 C CA . GLN A 1 83 ? 0.773 -4.314 -13.980 1.00 98.25 83 GLN A CA 1
ATOM 584 C C . GLN A 1 83 ? 0.178 -5.050 -12.772 1.00 98.25 83 GLN A C 1
ATOM 586 O O . GLN A 1 83 ? -0.889 -4.674 -12.280 1.00 98.25 83 GLN A O 1
ATOM 591 N N . THR A 1 84 ? 0.878 -6.070 -12.270 1.00 98.31 84 THR A N 1
ATOM 592 C CA . THR A 1 84 ? 0.468 -6.813 -11.071 1.00 98.31 84 THR A CA 1
ATOM 593 C C . THR A 1 84 ? 0.450 -5.907 -9.841 1.00 98.31 84 THR A C 1
ATOM 595 O O . THR A 1 84 ? -0.528 -5.916 -9.094 1.00 98.31 84 THR A O 1
ATOM 598 N N . ALA A 1 85 ? 1.479 -5.080 -9.644 1.00 97.75 85 ALA A N 1
ATOM 599 C CA . ALA A 1 85 ? 1.540 -4.128 -8.538 1.00 97.75 85 ALA A CA 1
ATOM 600 C C . ALA A 1 85 ? 0.372 -3.132 -8.565 1.00 97.75 85 ALA A C 1
ATOM 602 O O . ALA A 1 85 ? -0.291 -2.944 -7.544 1.00 97.75 85 ALA A O 1
ATOM 603 N N . VAL A 1 86 ? 0.067 -2.561 -9.736 1.00 98.56 86 VAL A N 1
ATOM 604 C CA . VAL A 1 86 ? -1.080 -1.657 -9.919 1.00 98.56 86 VAL A CA 1
ATOM 605 C C . VAL A 1 86 ? -2.392 -2.352 -9.553 1.00 98.56 86 VAL A C 1
ATOM 607 O O . VAL A 1 86 ? -3.181 -1.794 -8.794 1.00 98.56 86 VAL A O 1
ATOM 610 N N . ALA A 1 87 ? -2.613 -3.580 -10.027 1.00 98.62 87 ALA A N 1
ATOM 611 C CA . ALA A 1 87 ? -3.829 -4.332 -9.720 1.00 98.62 87 ALA A CA 1
ATOM 612 C C . ALA A 1 87 ? -3.964 -4.660 -8.219 1.00 98.62 87 ALA A C 1
ATOM 614 O O . ALA A 1 87 ? -5.058 -4.563 -7.659 1.00 98.62 87 ALA A O 1
ATOM 615 N N . LEU A 1 88 ? -2.858 -5.016 -7.554 1.00 98.50 88 LEU A N 1
ATOM 616 C CA . LEU A 1 88 ? -2.832 -5.272 -6.109 1.00 98.50 88 LEU A CA 1
ATOM 617 C C . LEU A 1 88 ? -3.139 -4.010 -5.297 1.00 98.50 88 LEU A C 1
ATOM 619 O O . LEU A 1 88 ? -3.846 -4.086 -4.290 1.00 98.50 88 LEU A O 1
ATOM 623 N N . ASP A 1 89 ? -2.617 -2.855 -5.710 1.00 98.56 89 ASP A N 1
ATOM 624 C CA . ASP A 1 89 ? -2.902 -1.586 -5.040 1.00 98.56 89 ASP A CA 1
ATOM 625 C C . ASP A 1 89 ? -4.330 -1.099 -5.314 1.00 98.56 89 ASP A C 1
ATOM 627 O O . ASP A 1 89 ? -4.969 -0.608 -4.387 1.00 98.56 89 ASP A O 1
ATOM 631 N N . ASP A 1 90 ? -4.883 -1.313 -6.512 1.00 98.75 90 ASP A N 1
ATOM 632 C CA . ASP A 1 90 ? -6.290 -1.009 -6.812 1.00 98.75 90 ASP A CA 1
ATOM 633 C C . ASP A 1 90 ? -7.249 -1.830 -5.932 1.00 98.75 90 ASP A C 1
ATOM 635 O O . ASP A 1 90 ? -8.179 -1.273 -5.341 1.00 98.75 90 ASP A O 1
ATOM 639 N N . ALA A 1 91 ? -7.000 -3.136 -5.782 1.00 98.62 91 ALA A N 1
ATOM 640 C CA . ALA A 1 91 ? -7.786 -4.000 -4.900 1.00 98.62 91 ALA A CA 1
ATOM 641 C C . ALA A 1 91 ? -7.659 -3.582 -3.425 1.00 98.62 91 ALA A C 1
ATOM 643 O O . ALA A 1 91 ? -8.656 -3.487 -2.711 1.00 98.62 91 ALA A O 1
ATOM 644 N N . PHE A 1 92 ? -6.442 -3.273 -2.972 1.00 98.62 92 PHE A N 1
ATOM 645 C CA . PHE A 1 92 ? -6.212 -2.836 -1.597 1.00 98.62 92 PHE A CA 1
ATOM 646 C C . PHE A 1 92 ? -6.858 -1.475 -1.302 1.00 98.62 92 PHE A C 1
ATOM 648 O O . PHE A 1 92 ? -7.451 -1.292 -0.243 1.00 98.62 92 PHE A O 1
ATOM 655 N N . LEU A 1 93 ? -6.806 -0.528 -2.242 1.00 98.75 93 LEU A N 1
ATOM 656 C CA . LEU A 1 93 ? -7.497 0.759 -2.131 1.00 98.75 93 LEU A CA 1
ATOM 657 C C . LEU A 1 93 ? -9.016 0.591 -2.087 1.00 98.75 93 LEU A C 1
ATOM 659 O O . LEU A 1 93 ? -9.679 1.308 -1.338 1.00 98.75 93 LEU A O 1
ATOM 663 N N . ALA A 1 94 ? -9.572 -0.332 -2.878 1.00 98.75 94 ALA A N 1
ATOM 664 C CA . ALA A 1 94 ? -10.992 -0.653 -2.813 1.00 98.75 94 ALA A CA 1
ATOM 665 C C . ALA A 1 94 ? -11.371 -1.133 -1.405 1.00 98.75 94 ALA A C 1
ATOM 667 O O . ALA A 1 94 ? -12.286 -0.567 -0.813 1.00 98.75 94 ALA A O 1
ATOM 668 N N . ASP A 1 95 ? -10.608 -2.070 -0.837 1.00 98.44 95 ASP A N 1
ATOM 669 C CA . ASP A 1 95 ? -10.811 -2.552 0.531 1.00 98.44 95 ASP A CA 1
ATOM 670 C C . ASP A 1 95 ? -10.712 -1.419 1.563 1.00 98.44 95 ASP A C 1
ATOM 672 O O . ASP A 1 95 ? -11.634 -1.238 2.359 1.00 98.44 95 ASP A O 1
ATOM 676 N N . LEU A 1 96 ? -9.646 -0.610 1.525 1.00 98.44 96 LEU A N 1
ATOM 677 C CA . LEU A 1 96 ? -9.437 0.491 2.475 1.00 98.44 96 LEU A CA 1
ATOM 678 C C . LEU A 1 96 ? -10.600 1.485 2.482 1.00 98.44 96 LEU A C 1
ATOM 680 O O . LEU A 1 96 ? -11.015 1.940 3.545 1.00 98.44 96 LEU A O 1
ATOM 684 N N . ARG A 1 97 ? -11.151 1.804 1.308 1.00 98.38 97 ARG A N 1
ATOM 685 C CA . ARG A 1 97 ? -12.269 2.749 1.174 1.00 98.38 97 ARG A CA 1
ATOM 686 C C . ARG A 1 97 ? -13.595 2.205 1.711 1.00 98.38 97 ARG A C 1
ATOM 688 O O . ARG A 1 97 ? -14.511 2.994 1.920 1.00 98.38 97 ARG A O 1
ATOM 695 N N . THR A 1 98 ? -13.712 0.896 1.938 1.00 98.44 98 THR A N 1
ATOM 696 C CA . THR A 1 98 ? -14.892 0.310 2.601 1.00 98.44 98 THR A CA 1
ATOM 697 C C . THR A 1 98 ? -14.814 0.351 4.125 1.00 98.44 98 THR A C 1
ATOM 699 O O . THR A 1 98 ? -15.824 0.128 4.789 1.00 98.44 98 THR A O 1
ATOM 702 N N . ILE A 1 99 ? -13.638 0.638 4.694 1.00 98.69 99 ILE A N 1
ATOM 703 C CA . ILE A 1 99 ? -13.439 0.648 6.142 1.00 98.69 99 ILE A CA 1
ATOM 704 C C . ILE A 1 99 ? -13.974 1.956 6.729 1.00 98.69 99 ILE A C 1
ATOM 706 O O . ILE A 1 99 ? -13.525 3.054 6.396 1.00 98.69 99 ILE A O 1
ATOM 710 N N . GLU A 1 100 ? -14.895 1.839 7.680 1.00 98.50 100 GLU A N 1
ATOM 711 C CA . GLU A 1 100 ? -15.355 2.970 8.481 1.00 98.50 100 GLU A CA 1
ATOM 712 C C . GLU A 1 100 ? -14.364 3.273 9.610 1.00 98.50 100 GLU A C 1
ATOM 714 O O . GLU A 1 100 ? -14.522 2.828 10.746 1.00 98.50 100 GLU A O 1
ATOM 719 N N . PHE A 1 101 ? -13.326 4.054 9.306 1.00 98.62 101 PHE A N 1
ATOM 720 C CA . PHE A 1 101 ? -12.363 4.484 10.319 1.00 98.62 101 PHE A CA 1
ATOM 721 C C . PHE A 1 101 ? -13.004 5.392 11.369 1.00 98.62 101 PHE A C 1
ATOM 723 O O . PHE A 1 101 ? -13.736 6.343 11.036 1.00 98.62 101 PHE A O 1
ATOM 730 N N . SER A 1 102 ? -12.659 5.129 12.631 1.00 98.31 102 SER A N 1
ATOM 731 C CA . SER A 1 102 ? -13.024 5.967 13.769 1.00 98.31 102 SER A CA 1
ATOM 732 C C . SER A 1 102 ? -12.521 7.411 13.592 1.00 98.31 102 SER A C 1
ATOM 734 O O . SER A 1 102 ? -11.534 7.646 12.886 1.00 98.31 102 SER A O 1
ATOM 736 N N . PRO A 1 103 ? -13.146 8.414 14.244 1.00 98.31 103 PRO A N 1
ATOM 737 C CA . PRO A 1 103 ? -12.708 9.808 14.129 1.00 98.31 103 PRO A CA 1
ATOM 738 C C . PRO A 1 103 ? -11.233 10.034 14.488 1.00 98.31 103 PRO A C 1
ATOM 740 O O . PRO A 1 103 ? -10.598 10.914 13.915 1.00 98.31 103 PRO A O 1
ATOM 743 N N . ALA A 1 104 ? -10.685 9.233 15.408 1.00 97.69 104 ALA A N 1
ATOM 744 C CA . ALA A 1 104 ? -9.283 9.305 15.806 1.00 97.69 104 ALA A CA 1
ATOM 745 C C . ALA A 1 104 ? -8.331 8.776 14.715 1.00 97.69 104 ALA A C 1
ATOM 747 O O . ALA A 1 104 ? -7.292 9.385 14.472 1.00 97.69 104 ALA A O 1
ATOM 748 N N . ALA A 1 105 ? -8.692 7.683 14.032 1.00 98.50 105 ALA A N 1
ATOM 749 C CA . ALA A 1 105 ? -7.854 7.066 13.001 1.00 98.50 105 ALA A CA 1
ATOM 750 C C . ALA A 1 105 ? -8.009 7.707 11.611 1.00 98.50 105 ALA A C 1
ATOM 752 O O . ALA A 1 105 ? -7.098 7.618 10.785 1.00 98.50 105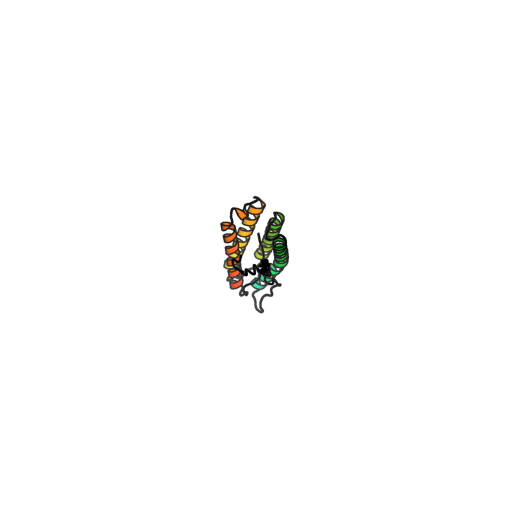 ALA A O 1
ATOM 753 N N . ARG A 1 106 ? -9.135 8.382 11.345 1.00 98.56 106 ARG A N 1
ATOM 754 C CA . ARG A 1 106 ? -9.483 8.908 10.016 1.00 98.56 106 ARG A CA 1
ATOM 755 C C . ARG A 1 106 ? -8.403 9.787 9.366 1.00 98.56 106 ARG A C 1
ATOM 757 O O . ARG A 1 106 ? -8.064 9.496 8.224 1.00 98.56 106 ARG A O 1
ATOM 764 N N . PRO A 1 107 ? -7.780 10.773 10.045 1.00 98.69 107 PRO A N 1
ATOM 765 C CA . PRO A 1 107 ? -6.733 11.581 9.412 1.00 98.69 107 PRO A CA 1
ATOM 766 C C . PRO A 1 107 ? -5.526 10.757 8.935 1.00 98.69 107 PRO A C 1
ATOM 768 O O . PRO A 1 107 ? -4.945 11.046 7.889 1.00 98.69 107 PRO A O 1
ATOM 771 N N . ALA A 1 108 ? -5.147 9.719 9.688 1.00 98.69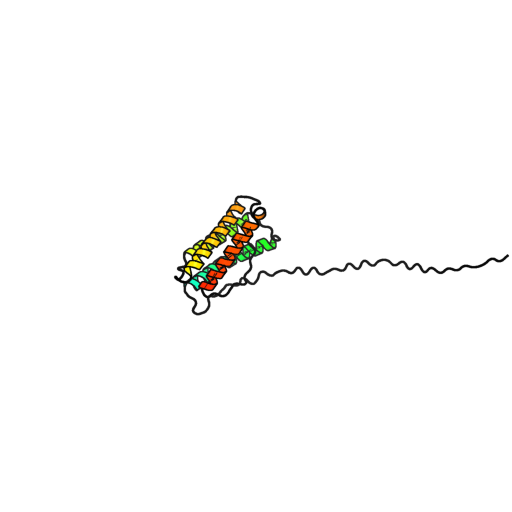 108 ALA A N 1
ATOM 772 C CA . ALA A 1 108 ? -4.058 8.825 9.307 1.00 98.69 108 ALA A CA 1
ATOM 773 C C . ALA A 1 108 ? -4.471 7.883 8.165 1.00 98.69 108 ALA A C 1
ATOM 775 O O . ALA A 1 108 ? -3.667 7.616 7.271 1.00 98.69 108 ALA A O 1
ATOM 776 N N . ALA A 1 109 ? -5.726 7.424 8.165 1.00 98.69 109 ALA A N 1
ATOM 777 C CA . ALA A 1 109 ? -6.278 6.597 7.098 1.00 98.69 109 ALA A CA 1
ATOM 778 C C . ALA A 1 109 ? -6.340 7.353 5.767 1.00 98.69 109 ALA A C 1
ATOM 780 O O . ALA A 1 109 ? -5.847 6.846 4.762 1.00 98.69 109 ALA A O 1
ATOM 781 N N . ASP A 1 110 ? -6.850 8.586 5.775 1.00 98.75 110 ASP A N 1
ATOM 782 C CA . ASP A 1 110 ? -6.933 9.438 4.585 1.00 98.75 110 ASP A CA 1
ATOM 783 C C . ASP A 1 110 ? -5.538 9.690 3.995 1.00 98.75 110 ASP A C 1
ATOM 785 O O . ASP A 1 110 ? -5.321 9.526 2.793 1.00 98.75 110 ASP A O 1
ATOM 789 N N . ARG A 1 111 ? -4.552 10.001 4.851 1.00 98.69 111 ARG A N 1
ATOM 790 C CA . ARG A 1 111 ? -3.151 10.141 4.426 1.00 98.69 111 ARG A CA 1
ATOM 791 C C . ARG A 1 111 ? -2.618 8.852 3.800 1.00 98.69 111 ARG A C 1
ATOM 793 O O . ARG A 1 111 ? -1.950 8.908 2.771 1.00 98.69 111 ARG A O 1
ATOM 800 N N . PHE A 1 112 ? -2.897 7.697 4.403 1.00 98.75 112 PHE A N 1
ATOM 801 C CA . PHE A 1 112 ? -2.426 6.417 3.878 1.00 98.75 112 PHE A CA 1
ATOM 802 C C . PHE A 1 112 ? -3.064 6.064 2.533 1.00 98.75 112 PHE A C 1
ATOM 804 O O . PHE A 1 112 ? -2.349 5.634 1.631 1.00 98.75 112 PHE A O 1
ATOM 811 N N . VAL A 1 113 ? -4.367 6.302 2.362 1.00 98.81 113 VAL A N 1
ATOM 812 C CA . VAL A 1 113 ? -5.061 6.121 1.077 1.00 98.81 113 VAL A CA 1
ATOM 813 C C . VAL A 1 113 ? -4.401 6.970 -0.008 1.00 98.81 113 VAL A C 1
ATOM 815 O O . VAL A 1 113 ? -4.017 6.429 -1.044 1.00 98.81 113 VAL A O 1
ATOM 818 N N . VAL A 1 114 ? -4.168 8.259 0.256 1.00 98.81 114 VAL A N 1
ATOM 819 C CA . VAL A 1 114 ? -3.490 9.160 -0.691 1.00 98.81 114 VAL A CA 1
ATOM 820 C C . VAL A 1 114 ? -2.076 8.673 -1.022 1.00 98.81 114 VAL A C 1
ATOM 822 O O . VAL A 1 114 ? -1.685 8.669 -2.187 1.00 98.81 114 VAL A O 1
ATOM 825 N N . ALA A 1 115 ? -1.305 8.221 -0.033 1.00 98.75 115 ALA A N 1
ATOM 826 C CA . ALA A 1 115 ? 0.051 7.726 -0.269 1.00 98.75 115 ALA A CA 1
ATOM 827 C C . ALA A 1 115 ? 0.070 6.449 -1.134 1.00 98.75 115 ALA A C 1
ATOM 829 O O . ALA A 1 115 ? 0.928 6.295 -2.006 1.00 98.75 115 ALA A O 1
ATOM 830 N N . VAL A 1 116 ? -0.894 5.539 -0.943 1.00 98.62 116 VAL A N 1
ATOM 831 C CA . VAL A 1 116 ? -1.051 4.352 -1.801 1.00 98.62 116 VAL A CA 1
ATOM 832 C C . VAL A 1 116 ? -1.480 4.753 -3.218 1.00 98.62 116 VAL A C 1
ATOM 834 O O . VAL A 1 116 ? -0.929 4.224 -4.181 1.00 98.62 116 VAL A O 1
ATOM 837 N N . GLU A 1 117 ? -2.395 5.715 -3.375 1.00 98.75 117 GLU A N 1
ATOM 838 C CA . GLU A 1 117 ? -2.795 6.252 -4.688 1.00 98.75 117 GLU A CA 1
ATOM 839 C C . GLU A 1 117 ? -1.618 6.884 -5.443 1.00 98.75 117 GLU A C 1
ATOM 841 O O . GLU A 1 117 ? -1.455 6.650 -6.642 1.00 98.75 117 GLU A O 1
ATOM 846 N N . GLN A 1 118 ? -0.778 7.659 -4.752 1.00 98.69 118 GLN A N 1
ATOM 847 C CA . GLN A 1 118 ? 0.401 8.297 -5.340 1.00 98.69 118 GLN A CA 1
ATOM 848 C C . GLN A 1 118 ? 1.422 7.269 -5.828 1.00 98.69 118 GLN A C 1
ATOM 850 O O . GLN A 1 118 ? 1.883 7.370 -6.968 1.00 98.69 118 GLN A O 1
ATOM 855 N N . TYR A 1 119 ? 1.720 6.256 -5.010 1.00 98.44 119 TYR A N 1
ATOM 856 C CA . TYR A 1 119 ? 2.596 5.152 -5.401 1.00 98.44 119 TYR A CA 1
ATOM 857 C C . TYR A 1 119 ? 2.012 4.369 -6.589 1.00 98.44 119 TYR A C 1
ATOM 859 O O . TYR A 1 119 ? 2.679 4.191 -7.606 1.00 98.44 119 TYR A O 1
ATOM 867 N N . ARG A 1 120 ? 0.727 3.998 -6.542 1.00 98.44 120 ARG A N 1
ATOM 868 C CA . ARG A 1 120 ? 0.039 3.325 -7.658 1.00 98.44 120 ARG A CA 1
ATOM 869 C C . ARG A 1 120 ? 0.096 4.147 -8.948 1.00 98.44 120 ARG A C 1
ATOM 871 O O . ARG A 1 120 ? 0.298 3.598 -10.030 1.00 98.44 120 ARG A O 1
ATOM 878 N N . ALA A 1 121 ? -0.078 5.466 -8.865 1.00 98.56 121 ALA A N 1
ATOM 879 C CA . ALA A 1 121 ? 0.029 6.357 -10.017 1.00 98.56 121 ALA A CA 1
ATOM 880 C C . ALA A 1 121 ? 1.468 6.457 -10.551 1.00 98.56 121 ALA A C 1
ATOM 882 O O . ALA A 1 121 ? 1.656 6.578 -11.762 1.00 98.56 121 ALA A O 1
ATOM 883 N N . PHE A 1 122 ? 2.472 6.412 -9.674 1.00 98.38 122 PHE A N 1
ATOM 884 C CA . PHE A 1 122 ? 3.885 6.351 -10.049 1.00 98.38 122 PHE A CA 1
ATOM 885 C C . PHE A 1 122 ? 4.209 5.062 -10.816 1.00 98.38 122 PHE A C 1
ATOM 887 O O . PHE A 1 122 ? 4.705 5.135 -11.941 1.00 98.38 122 PHE A O 1
ATOM 894 N N . VAL A 1 123 ? 3.804 3.900 -10.293 1.00 98.00 123 VAL A N 1
ATOM 895 C CA . VAL A 1 123 ? 3.986 2.604 -10.972 1.00 98.00 123 VAL A CA 1
ATOM 896 C C . VAL A 1 123 ? 3.239 2.563 -12.311 1.00 98.00 123 VAL A C 1
ATOM 898 O O . VAL A 1 123 ? 3.773 2.070 -13.301 1.00 98.00 123 VAL A O 1
ATOM 901 N N . GLN A 1 124 ? 2.040 3.151 -12.397 1.00 98.44 124 GLN A N 1
ATOM 902 C CA . GLN A 1 124 ? 1.324 3.281 -13.673 1.00 98.44 124 GLN A CA 1
ATOM 903 C C . GLN A 1 124 ? 2.115 4.109 -14.698 1.00 98.44 124 GLN A C 1
ATOM 905 O O . GLN A 1 124 ? 2.223 3.702 -15.852 1.00 98.44 124 GLN A O 1
ATOM 910 N N . ARG A 1 125 ? 2.707 5.244 -14.296 1.00 98.12 125 ARG A N 1
ATOM 911 C CA . ARG A 1 125 ? 3.560 6.040 -15.201 1.00 98.12 125 ARG A CA 1
ATOM 912 C C . ARG A 1 125 ? 4.757 5.236 -15.694 1.00 98.12 125 ARG A C 1
ATOM 914 O O . ARG A 1 125 ? 5.133 5.385 -16.855 1.00 98.12 125 ARG A O 1
ATOM 921 N N . ALA A 1 126 ? 5.328 4.393 -14.837 1.00 96.69 126 ALA A N 1
ATOM 922 C CA . ALA A 1 126 ? 6.407 3.494 -15.215 1.00 96.69 126 ALA A CA 1
ATOM 923 C C . ALA A 1 126 ? 5.978 2.398 -16.192 1.00 96.69 126 ALA A C 1
ATOM 925 O O . ALA A 1 126 ? 6.707 2.114 -17.142 1.00 96.69 126 ALA A O 1
ATOM 926 N N . LEU A 1 127 ? 4.783 1.838 -16.009 1.00 96.06 127 LEU A N 1
ATOM 927 C CA . LEU A 1 127 ? 4.197 0.887 -16.949 1.00 96.06 127 LEU A CA 1
ATOM 928 C C . LEU A 1 127 ? 3.983 1.521 -18.332 1.00 96.06 127 LEU A C 1
ATOM 930 O O . LEU A 1 127 ? 4.290 0.904 -19.350 1.00 96.06 127 LEU A O 1
ATOM 934 N N . ASP A 1 128 ? 3.522 2.771 -18.369 1.00 97.56 128 ASP A N 1
ATOM 935 C CA . ASP A 1 128 ? 3.236 3.489 -19.615 1.00 97.56 128 ASP A CA 1
ATOM 936 C C . ASP A 1 128 ? 4.510 3.999 -20.324 1.00 97.56 128 ASP A C 1
ATOM 938 O O . ASP A 1 128 ? 4.461 4.389 -21.496 1.00 97.56 128 ASP A O 1
ATOM 942 N N . ARG A 1 129 ? 5.651 4.057 -19.621 1.00 96.62 129 ARG A N 1
ATOM 943 C CA . ARG A 1 129 ? 6.902 4.671 -20.098 1.00 96.62 129 ARG A CA 1
ATOM 944 C C . ARG A 1 129 ? 8.121 3.822 -19.708 1.00 96.62 129 ARG A C 1
ATOM 946 O O . ARG A 1 129 ? 8.672 4.008 -18.621 1.00 96.62 129 ARG A O 1
ATOM 953 N N . PRO A 1 130 ? 8.605 2.937 -20.601 1.00 92.06 130 PRO A N 1
ATOM 954 C CA . PRO A 1 130 ? 9.795 2.130 -20.338 1.00 92.06 130 PRO A CA 1
ATOM 955 C C . PRO A 1 130 ? 10.997 2.982 -19.897 1.00 92.06 130 PRO A C 1
ATOM 957 O O . PRO A 1 130 ? 11.312 3.991 -20.527 1.00 92.06 130 PRO A O 1
ATOM 960 N N . GLY A 1 131 ? 11.662 2.578 -18.811 1.00 91.06 131 GLY A N 1
ATOM 961 C CA . GLY A 1 131 ? 12.806 3.292 -18.224 1.00 91.06 131 GLY A CA 1
ATOM 962 C C . GLY A 1 131 ? 12.453 4.434 -17.259 1.00 91.06 131 GLY A C 1
ATOM 963 O O . GLY A 1 131 ? 13.361 5.080 -16.739 1.00 91.06 131 GLY A O 1
ATOM 964 N N . TYR A 1 132 ? 11.168 4.697 -16.986 1.00 95.81 132 TYR A N 1
ATOM 965 C CA . TYR A 1 132 ? 10.763 5.785 -16.085 1.00 95.81 132 TYR A CA 1
ATOM 966 C C . TYR A 1 132 ? 11.278 5.603 -14.649 1.00 95.81 132 TYR A C 1
ATOM 968 O O . TYR A 1 132 ? 11.776 6.578 -14.096 1.00 95.81 132 TYR A O 1
ATOM 976 N N . LEU A 1 133 ? 11.211 4.390 -14.074 1.00 90.62 133 LEU A N 1
ATOM 977 C CA . LEU A 1 133 ? 11.693 4.102 -12.707 1.00 90.62 133 LEU A CA 1
ATOM 978 C C . LEU A 1 133 ? 13.167 4.492 -12.545 1.00 90.62 133 LEU A C 1
ATOM 980 O O . LEU A 1 133 ? 13.511 5.307 -11.692 1.00 90.62 133 LEU A O 1
ATOM 984 N N . ASP A 1 134 ? 14.028 4.002 -13.442 1.00 90.56 134 ASP A N 1
ATOM 985 C CA . ASP A 1 134 ? 15.463 4.302 -13.414 1.00 90.56 134 ASP A CA 1
ATOM 986 C C . ASP A 1 134 ? 15.767 5.794 -13.580 1.00 90.56 134 ASP A C 1
ATOM 988 O O . ASP A 1 134 ? 16.715 6.303 -12.980 1.00 90.56 134 ASP A O 1
ATOM 992 N N . ALA A 1 135 ? 14.964 6.505 -14.374 1.00 96.50 135 ALA A N 1
ATOM 993 C CA . ALA A 1 135 ? 15.116 7.940 -14.581 1.00 96.50 135 ALA A CA 1
ATOM 994 C C . ALA A 1 135 ? 14.591 8.792 -13.407 1.00 96.50 135 ALA A C 1
ATOM 996 O O . ALA A 1 135 ? 14.985 9.952 -13.288 1.00 96.50 135 ALA A O 1
ATOM 997 N N . HIS A 1 136 ? 13.731 8.241 -12.541 1.00 96.81 136 HIS A N 1
ATOM 998 C CA . HIS A 1 136 ? 13.028 8.972 -11.478 1.00 96.81 136 HIS A CA 1
ATOM 999 C C . HIS A 1 136 ? 13.235 8.345 -10.091 1.00 96.81 136 HIS A C 1
ATOM 1001 O O . HIS A 1 136 ? 12.334 8.375 -9.259 1.00 96.81 136 HIS A O 1
ATOM 1007 N N . ARG A 1 137 ? 14.441 7.840 -9.798 1.00 94.94 137 ARG A N 1
ATOM 1008 C CA . ARG A 1 137 ? 14.766 7.203 -8.502 1.00 94.94 137 ARG A CA 1
ATOM 1009 C C . ARG A 1 137 ? 14.433 8.058 -7.275 1.00 94.94 137 ARG A C 1
ATOM 1011 O O . ARG A 1 137 ? 13.951 7.543 -6.284 1.00 94.94 137 ARG A O 1
ATOM 1018 N N . ALA A 1 138 ? 14.632 9.374 -7.348 1.00 97.06 138 ALA A N 1
ATOM 1019 C CA . ALA A 1 138 ? 14.272 10.259 -6.239 1.00 97.06 138 ALA A CA 1
ATOM 1020 C C . ALA A 1 138 ? 12.748 10.363 -6.022 1.00 97.06 138 ALA A C 1
ATOM 1022 O O . ALA A 1 138 ? 12.303 10.568 -4.897 1.00 97.06 138 ALA A O 1
ATOM 1023 N N . GLU A 1 139 ? 11.950 10.255 -7.091 1.00 97.19 139 GLU A N 1
ATOM 1024 C CA . GLU A 1 139 ? 10.488 10.196 -6.989 1.00 97.19 139 GLU A CA 1
ATOM 1025 C C . GLU A 1 139 ? 10.057 8.845 -6.415 1.00 97.19 139 GLU A C 1
ATOM 1027 O O . GLU A 1 139 ? 9.218 8.832 -5.519 1.00 97.19 139 GLU A O 1
ATOM 1032 N N . ASP A 1 140 ? 10.672 7.752 -6.883 1.00 95.19 140 ASP A N 1
ATOM 1033 C CA . ASP A 1 140 ? 10.477 6.387 -6.380 1.00 95.19 140 ASP A CA 1
ATOM 1034 C C . ASP A 1 140 ? 10.693 6.301 -4.862 1.00 95.19 140 ASP A C 1
ATOM 1036 O O . ASP A 1 140 ? 9.776 5.955 -4.109 1.00 95.19 140 ASP A O 1
ATOM 1040 N N . ASP A 1 141 ? 11.875 6.729 -4.405 1.00 95.25 141 ASP A N 1
ATOM 1041 C CA . ASP A 1 141 ? 12.234 6.772 -2.987 1.00 95.25 141 ASP A CA 1
ATOM 1042 C C . ASP A 1 141 ? 11.196 7.580 -2.193 1.00 95.25 141 ASP A C 1
ATOM 1044 O O . ASP A 1 141 ? 10.690 7.126 -1.166 1.00 95.25 141 ASP A O 1
ATOM 1048 N N . ALA A 1 142 ? 10.805 8.756 -2.699 1.00 97.44 142 ALA A N 1
ATOM 1049 C CA . ALA A 1 142 ? 9.856 9.632 -2.021 1.00 97.44 142 ALA A CA 1
ATOM 1050 C C . ALA A 1 142 ? 8.451 9.017 -1.890 1.00 97.44 142 ALA A C 1
ATOM 1052 O O . ALA A 1 142 ? 7.843 9.112 -0.819 1.00 97.44 142 ALA A O 1
ATOM 1053 N N . VAL A 1 143 ? 7.915 8.387 -2.945 1.00 97.62 143 VAL A N 1
ATOM 1054 C CA . VAL A 1 143 ? 6.578 7.768 -2.881 1.00 97.62 143 VAL A CA 1
ATOM 1055 C C . VAL A 1 143 ? 6.573 6.513 -2.008 1.00 97.62 143 VAL A C 1
ATOM 1057 O O . VAL A 1 143 ? 5.596 6.271 -1.291 1.00 97.62 143 VAL A O 1
ATOM 1060 N N . ASN A 1 144 ? 7.660 5.739 -2.009 1.00 95.25 144 ASN A N 1
ATOM 1061 C CA . ASN A 1 144 ? 7.812 4.577 -1.138 1.00 95.25 144 ASN A CA 1
ATOM 1062 C C . ASN A 1 144 ? 7.938 4.986 0.337 1.00 95.25 144 ASN A C 1
ATOM 1064 O O . ASN A 1 144 ? 7.244 4.419 1.192 1.00 95.25 144 ASN A O 1
ATOM 1068 N N . ASP A 1 145 ? 8.752 5.998 0.637 1.00 96.06 145 ASP A N 1
ATOM 1069 C CA . ASP A 1 145 ? 8.936 6.518 1.992 1.00 96.06 145 ASP A CA 1
ATOM 1070 C C . ASP A 1 145 ? 7.645 7.102 2.561 1.00 96.06 145 ASP A C 1
ATOM 1072 O O . ASP A 1 145 ? 7.281 6.801 3.706 1.00 96.06 145 ASP A O 1
ATOM 1076 N N . GLU A 1 146 ? 6.913 7.892 1.771 1.00 98.00 146 GLU A N 1
ATOM 1077 C CA . GLU A 1 146 ? 5.636 8.456 2.206 1.00 98.00 146 GLU A CA 1
ATOM 1078 C C . GLU A 1 146 ? 4.610 7.351 2.462 1.00 98.00 146 GLU A C 1
ATOM 1080 O O . GLU A 1 146 ? 3.970 7.336 3.516 1.00 98.00 146 GLU A O 1
ATOM 1085 N N . ARG A 1 147 ? 4.510 6.357 1.572 1.00 97.38 147 ARG A N 1
ATOM 1086 C CA . ARG A 1 147 ? 3.622 5.205 1.768 1.00 97.38 147 ARG A CA 1
ATOM 1087 C C . ARG A 1 147 ? 3.972 4.415 3.028 1.00 97.38 147 ARG A C 1
ATOM 1089 O O . ARG A 1 147 ? 3.072 4.049 3.790 1.00 97.38 147 ARG A O 1
ATOM 1096 N N . ALA A 1 148 ? 5.254 4.156 3.275 1.00 95.31 148 ALA A N 1
ATOM 1097 C CA . ALA A 1 148 ? 5.706 3.460 4.476 1.00 95.31 148 ALA A CA 1
ATOM 1098 C C . A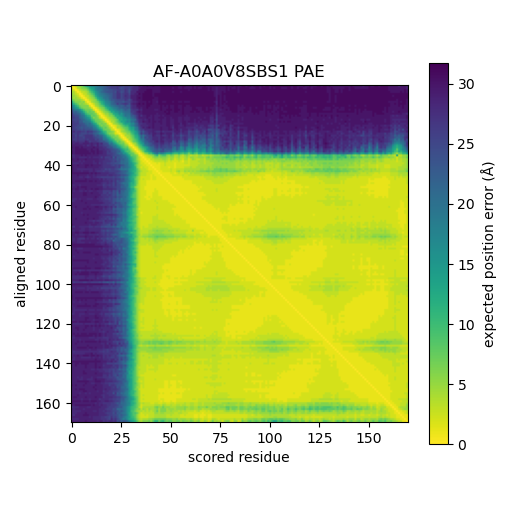LA A 1 148 ? 5.432 4.285 5.745 1.00 95.31 148 ALA A C 1
ATOM 1100 O O . ALA A 1 148 ? 4.984 3.745 6.759 1.00 95.31 148 ALA A O 1
ATOM 1101 N N . SER A 1 149 ? 5.670 5.596 5.696 1.00 97.12 149 SER A N 1
ATOM 1102 C CA . SER A 1 149 ? 5.429 6.525 6.802 1.00 97.12 149 SER A CA 1
ATOM 1103 C C . SER A 1 149 ? 3.947 6.649 7.148 1.00 97.12 149 SER A C 1
ATOM 1105 O O . SER A 1 149 ? 3.571 6.473 8.310 1.00 97.12 149 SER A O 1
ATOM 1107 N N . ALA A 1 150 ? 3.093 6.856 6.147 1.00 98.44 150 ALA A N 1
ATOM 1108 C CA . ALA A 1 150 ? 1.648 6.933 6.320 1.00 98.44 150 ALA A CA 1
ATOM 1109 C C . ALA A 1 150 ? 1.060 5.604 6.825 1.00 98.44 150 ALA A C 1
ATOM 1111 O O . ALA A 1 150 ? 0.220 5.609 7.723 1.00 98.44 150 ALA A O 1
ATOM 1112 N N . GLY A 1 151 ? 1.559 4.463 6.333 1.00 97.56 151 GLY A N 1
ATOM 1113 C CA . GLY A 1 151 ? 1.153 3.143 6.824 1.00 97.56 151 GLY A CA 1
ATOM 1114 C C . GLY A 1 151 ? 1.496 2.932 8.301 1.00 97.56 151 GLY A C 1
ATOM 1115 O O . GLY A 1 151 ? 0.662 2.445 9.063 1.00 97.56 151 GLY A O 1
ATOM 1116 N N . ARG A 1 152 ? 2.689 3.359 8.741 1.00 97.06 152 ARG A N 1
ATOM 1117 C CA . ARG A 1 152 ? 3.064 3.330 10.167 1.00 97.06 152 ARG A CA 1
ATOM 1118 C C . ARG A 1 152 ? 2.144 4.206 11.016 1.00 97.06 152 ARG A C 1
ATOM 1120 O O . ARG A 1 152 ? 1.703 3.750 12.065 1.00 97.06 152 ARG A O 1
ATOM 1127 N N . ALA A 1 153 ? 1.841 5.420 10.556 1.00 98.06 153 ALA A N 1
ATOM 1128 C CA . ALA A 1 153 ? 0.960 6.342 11.272 1.00 98.06 153 ALA A CA 1
ATOM 1129 C C . ALA A 1 153 ? -0.470 5.793 11.409 1.00 98.06 153 ALA A C 1
ATOM 1131 O O . ALA A 1 153 ? -1.072 5.915 12.473 1.00 98.06 153 ALA A O 1
ATOM 1132 N N . LEU A 1 154 ? -1.004 5.148 10.364 1.00 98.56 154 LEU A N 1
ATOM 1133 C CA . LEU A 1 154 ? -2.311 4.495 10.439 1.00 98.56 154 LEU A CA 1
ATOM 1134 C C . LEU A 1 154 ? -2.306 3.342 11.448 1.00 98.56 154 LEU A C 1
ATOM 1136 O O . LEU A 1 154 ? -3.195 3.272 12.290 1.00 98.56 154 LEU A O 1
ATOM 1140 N N . ARG A 1 155 ? -1.296 2.466 11.410 1.00 97.94 155 ARG A N 1
ATOM 1141 C CA . ARG A 1 155 ? -1.184 1.360 12.376 1.00 97.94 155 ARG A CA 1
ATOM 1142 C C . ARG A 1 155 ? -1.114 1.864 13.814 1.00 97.94 155 ARG A C 1
ATOM 1144 O O . ARG A 1 155 ? -1.829 1.346 14.663 1.00 97.94 155 ARG A O 1
ATOM 1151 N N . GLU A 1 156 ? -0.329 2.908 14.064 1.00 97.75 156 GLU A N 1
ATOM 1152 C CA . GLU A 1 156 ? -0.256 3.557 15.376 1.00 97.75 156 GLU A CA 1
ATOM 1153 C C . GLU A 1 156 ? -1.623 4.097 15.824 1.00 97.75 156 GLU A C 1
ATOM 1155 O O . GLU A 1 156 ? -2.054 3.818 16.941 1.00 97.75 156 GLU A O 1
ATOM 1160 N N . ALA A 1 157 ? -2.348 4.790 14.941 1.00 98.00 157 ALA A N 1
ATOM 1161 C CA . ALA A 1 157 ? -3.681 5.312 15.245 1.00 98.00 157 ALA A CA 1
ATOM 1162 C C . ALA A 1 157 ? -4.730 4.208 15.494 1.00 98.00 157 ALA A C 1
ATOM 1164 O O . ALA A 1 157 ? -5.687 4.427 16.235 1.00 98.00 157 ALA A O 1
ATOM 1165 N N . LEU A 1 158 ? -4.539 3.026 14.903 1.00 98.00 158 LEU A N 1
ATOM 1166 C CA . LEU A 1 158 ? -5.365 1.831 15.112 1.00 98.00 158 LEU A CA 1
ATOM 1167 C C . LEU A 1 158 ? -4.935 0.998 16.333 1.00 98.00 158 LEU A C 1
ATOM 1169 O O . LEU A 1 158 ? -5.564 -0.018 16.625 1.00 98.00 158 LEU A O 1
ATOM 1173 N N . GLY A 1 159 ? -3.866 1.390 17.037 1.00 96.56 159 GLY A N 1
ATOM 1174 C CA . GLY A 1 159 ? -3.314 0.618 18.155 1.00 96.56 159 GLY A CA 1
ATOM 1175 C C . GLY A 1 159 ? -2.704 -0.723 17.731 1.00 96.56 159 GLY A C 1
ATOM 1176 O O . GLY A 1 159 ? -2.716 -1.675 18.508 1.00 96.56 159 GLY A O 1
ATOM 1177 N N . LEU A 1 160 ? -2.207 -0.815 16.496 1.00 95.62 160 LEU A N 1
ATOM 1178 C CA . LEU A 1 160 ? -1.565 -2.004 15.938 1.00 95.62 160 LEU A CA 1
ATOM 1179 C C . LEU A 1 160 ? -0.040 -1.900 16.041 1.00 95.62 160 LEU A C 1
ATOM 1181 O O . LEU A 1 160 ? 0.545 -0.840 15.805 1.00 95.62 160 LEU A O 1
ATOM 1185 N N . ASP A 1 161 ? 0.615 -3.032 16.306 1.00 92.12 161 ASP A N 1
ATOM 1186 C CA . ASP A 1 161 ? 2.076 -3.121 16.309 1.00 92.12 161 ASP A CA 1
ATOM 1187 C C . ASP A 1 161 ? 2.665 -2.796 14.936 1.00 92.12 161 ASP A C 1
ATOM 1189 O O . ASP A 1 161 ? 2.008 -2.909 13.901 1.00 92.12 161 ASP A O 1
ATOM 1193 N N . ARG A 1 162 ? 3.942 -2.414 14.888 1.00 88.12 162 ARG A N 1
ATOM 1194 C CA . ARG A 1 162 ? 4.639 -2.234 13.609 1.00 88.12 162 ARG A CA 1
ATOM 1195 C C . ARG A 1 162 ? 4.860 -3.590 12.943 1.00 88.12 162 ARG A C 1
ATOM 1197 O O . ARG A 1 162 ? 5.258 -4.542 13.600 1.00 88.12 162 ARG A O 1
ATOM 1204 N N . THR A 1 163 ? 4.660 -3.646 11.630 1.00 85.69 163 THR A N 1
ATOM 1205 C CA . THR A 1 163 ? 5.021 -4.827 10.843 1.00 85.69 163 THR A CA 1
ATOM 1206 C C . THR A 1 163 ? 6.522 -4.825 10.548 1.00 85.69 163 THR A C 1
ATOM 1208 O O . THR A 1 163 ? 7.096 -3.775 10.244 1.00 85.69 163 THR A O 1
ATOM 1211 N N . SER A 1 164 ? 7.158 -5.991 10.651 1.00 81.75 164 SER A N 1
ATOM 1212 C CA . SER A 1 164 ? 8.508 -6.238 10.132 1.00 81.75 164 SER A CA 1
ATOM 1213 C C . SER A 1 164 ? 8.481 -6.802 8.712 1.00 81.75 164 SER A C 1
ATOM 1215 O O . SER A 1 164 ? 9.533 -7.042 8.148 1.00 81.75 164 SER A O 1
ATOM 1217 N N . CYS A 1 165 ? 7.309 -7.028 8.108 1.00 87.88 165 CYS A N 1
ATOM 1218 C CA . CYS A 1 165 ? 7.224 -7.559 6.750 1.00 87.88 165 CYS A CA 1
ATOM 1219 C C . CYS A 1 165 ? 7.862 -6.580 5.749 1.00 87.88 165 CYS A C 1
ATOM 1221 O O . CYS A 1 165 ? 7.425 -5.432 5.601 1.00 87.88 165 CYS A O 1
ATOM 1223 N N . ARG A 1 166 ? 8.894 -7.051 5.045 1.00 88.75 166 ARG A N 1
ATOM 1224 C CA . ARG A 1 166 ? 9.560 -6.336 3.952 1.00 88.75 166 ARG A CA 1
ATOM 1225 C C . ARG A 1 166 ? 9.371 -7.122 2.673 1.00 88.75 166 ARG A C 1
ATOM 1227 O O . ARG A 1 166 ? 9.684 -8.303 2.630 1.00 88.75 166 ARG A O 1
ATOM 1234 N N . LEU A 1 167 ? 8.877 -6.447 1.645 1.00 91.75 167 LEU A N 1
ATOM 1235 C CA . LEU A 1 167 ? 8.597 -7.038 0.343 1.00 91.75 167 LEU A CA 1
ATOM 1236 C C . LEU A 1 167 ? 9.290 -6.220 -0.733 1.00 91.75 167 LEU A C 1
ATOM 1238 O O . LEU A 1 167 ? 9.307 -4.990 -0.646 1.00 91.75 167 LEU A O 1
ATOM 1242 N N . ASN A 1 168 ? 9.796 -6.904 -1.752 1.00 92.00 168 ASN A N 1
ATOM 1243 C CA . ASN A 1 168 ? 10.233 -6.275 -2.986 1.00 92.00 168 ASN A CA 1
ATOM 1244 C C . ASN A 1 168 ? 9.005 -5.728 -3.713 1.00 92.00 168 ASN A C 1
ATOM 1246 O O . ASN A 1 168 ? 7.932 -6.342 -3.732 1.00 92.00 168 ASN A O 1
ATOM 1250 N N . ARG A 1 169 ? 9.156 -4.540 -4.278 1.00 88.56 169 ARG A N 1
ATOM 1251 C CA . ARG A 1 169 ? 8.111 -3.826 -5.003 1.00 88.56 169 ARG A CA 1
ATOM 1252 C C . ARG A 1 169 ? 8.743 -3.132 -6.201 1.00 88.56 169 ARG A C 1
ATOM 1254 O O . ARG A 1 169 ? 9.960 -2.938 -6.172 1.00 88.56 169 ARG A O 1
ATOM 1261 N N . PRO A 1 170 ? 7.932 -2.761 -7.199 1.00 84.44 170 PRO A N 1
ATOM 1262 C CA . PRO A 1 170 ? 8.390 -1.867 -8.236 1.00 84.44 170 PRO A CA 1
ATOM 1263 C C . PRO A 1 170 ? 8.786 -0.470 -7.812 1.00 84.44 170 PRO A C 1
ATOM 1265 O O . PRO A 1 170 ? 8.289 -0.012 -6.755 1.00 84.44 170 PRO A O 1
#

Radius of gyration: 29.13 Å; Cα contacts (8 Å, |Δi|>4): 136; chains: 1; bounding box: 116×40×42 Å

Mean predicted aligned error: 10.73 Å

Secondary structure (DSSP, 8-state):
------------------------------------PPP-PPTT--HHHHHHHHHHHHHHHHHHHHHHHHHHTTT---HHHHHHHHHHHHHHHHHHHH----TTTHHHHHHHHHHHHHHHHHHHHHHHSTTHHHHTHHHHHHHHHHHHHHHHHHHHHTTPPPP-------

Foldseek 3Di:
DDDDDDDDDDPPPPPDPPPPPPPDPPPPVPPPQDDPDQDQQDPPFDPLLRLLSVLSNVLSVLQQVLQVVCVVVVVDDDLVSLVSLLVSLVSSLVSLVPRPDDPQLVVLSVQLSVLSVLQSVQSVVCSVDPCSCVVPVVSNVVSVVSNLVSVVSNCVSRVHDDDPGDGDGD

Sequence (170 aa):
MIALVVVLSVLGALAVPVVLAVAIPVVLNQTRTEDCSPEVAPAGAGPDAVAYVDAVNRSTPGRVALSDKIEAAGMQMYAEDLQTAVALDDAFLADLRTIEFSPAARPAADRFVVAVEQYRAFVQRALDRPGYLDAHRAEDDAVNDERASAGRALREALGLDRTSCRLNRP

pLDDT: mean 85.19, std 21.62, range [31.11, 98.81]

Nearest PDB structures (foldseek):
  4k0d-assembly1_B  TM=6.520E-01  e=6.640E-01  Anaeromyxobacter dehalogenans 2CP-C
  6iuh-assembly2_B  TM=5.807E-01  e=3.026E+00  Rattus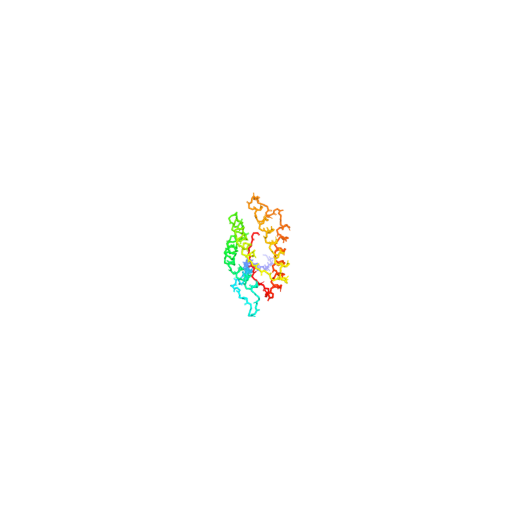 norvegicus
  4knf-assembly1_B  TM=5.421E-01  e=3.704E+00  gamma proteobacterium 'Hot 75m4'